Protein AF-A0A4S3ZSF9-F1 (afdb_monomer_lite)

Organism: NCBI:txid2565924

Radius of gyration: 20.5 Å; chains: 1; bounding box: 65×49×49 Å

Foldseek 3Di:
DDDDDDDDDPPDDDDDDDPDDDPVLPDDDDDDDDDPDPVVPPPPDDDPPPPPPVLVVQLVCLVCQQVDDPVVVVVVLVSSVWDWPDDP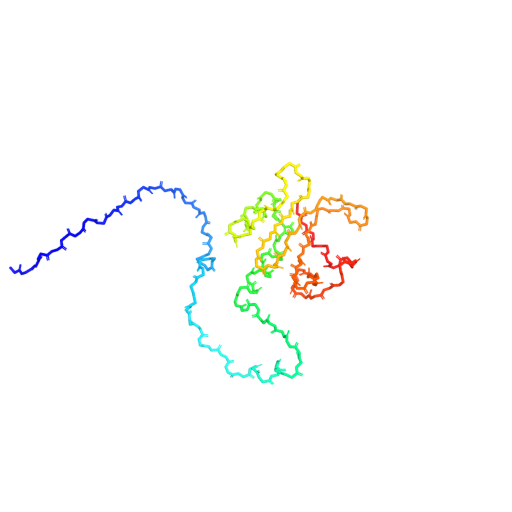PDQKTWTDDPQWIKIWHAQDVVRRATFIWIDHPRFTAASNRDTDDCPDPRRTRGHD

Structure (mmCIF, N/CA/C/O backbone):
data_AF-A0A4S3ZSF9-F1
#
_entry.id   AF-A0A4S3ZSF9-F1
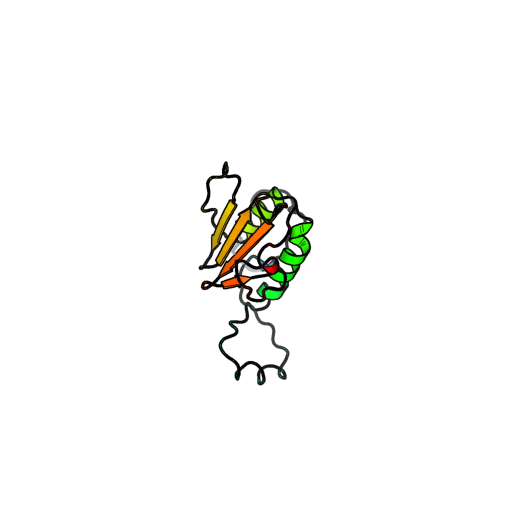#
loop_
_atom_site.group_PDB
_atom_site.id
_atom_site.type_symbol
_atom_site.label_atom_id
_atom_site.label_alt_id
_atom_site.label_comp_id
_atom_site.label_asym_id
_atom_site.label_entity_id
_atom_site.label_seq_id
_atom_site.pdbx_PDB_ins_code
_atom_site.Cartn_x
_atom_site.Cartn_y
_atom_site.Cartn_z
_atom_site.occupancy
_atom_site.B_iso_or_equiv
_atom_site.auth_seq_id
_atom_site.auth_comp_id
_atom_site.auth_asym_id
_atom_site.auth_atom_id
_atom_site.pdbx_PDB_model_num
ATOM 1 N N . MET A 1 1 ? -49.390 36.663 -14.440 1.00 34.75 1 MET A N 1
ATOM 2 C CA . MET A 1 1 ? -49.140 36.039 -13.119 1.00 34.75 1 MET A CA 1
ATOM 3 C C . MET A 1 1 ? -47.626 36.016 -12.887 1.00 34.75 1 MET A C 1
ATOM 5 O O . MET A 1 1 ? -46.898 36.007 -13.867 1.00 34.75 1 MET A O 1
ATOM 9 N N . ARG A 1 2 ? -47.198 36.143 -11.623 1.00 43.03 2 ARG A N 1
ATOM 10 C CA . ARG A 1 2 ? -45.831 36.363 -11.066 1.00 43.03 2 ARG A CA 1
ATOM 11 C C . ARG A 1 2 ? -44.799 35.316 -11.574 1.00 43.03 2 ARG A C 1
ATOM 13 O O . ARG A 1 2 ? -45.239 34.251 -11.976 1.00 43.03 2 ARG A O 1
ATOM 20 N N . ASN A 1 3 ? -43.466 35.471 -11.562 1.00 38.22 3 ASN A N 1
ATOM 21 C CA . ASN A 1 3 ? -42.547 36.257 -10.724 1.00 38.22 3 ASN A CA 1
ATOM 22 C C . ASN A 1 3 ? -41.148 36.381 -11.403 1.00 38.22 3 ASN A C 1
ATOM 24 O O . ASN A 1 3 ? -40.788 35.525 -12.207 1.00 38.22 3 ASN A O 1
ATOM 28 N N . LEU A 1 4 ? -40.362 37.406 -11.046 1.00 50.53 4 LEU A N 1
ATOM 29 C CA . LEU A 1 4 ? -38.982 37.676 -11.494 1.00 50.53 4 LEU A CA 1
ATOM 30 C C . LEU A 1 4 ? -37.952 36.923 -10.623 1.00 50.53 4 LEU A C 1
ATOM 32 O O . LEU A 1 4 ? -38.011 37.057 -9.404 1.00 50.53 4 LEU A O 1
ATOM 36 N N . ASN A 1 5 ? -37.049 36.150 -11.249 1.00 46.22 5 ASN A N 1
ATOM 37 C CA . ASN A 1 5 ? -35.645 35.869 -10.865 1.00 46.22 5 ASN A CA 1
ATOM 38 C C . ASN A 1 5 ? -35.126 34.646 -11.647 1.00 46.22 5 ASN A C 1
ATOM 40 O O . ASN A 1 5 ? -35.198 33.513 -11.177 1.00 46.22 5 ASN A O 1
ATOM 44 N N . GLY A 1 6 ? -34.611 34.874 -12.856 1.00 41.50 6 GLY A N 1
ATOM 45 C CA . GLY A 1 6 ? -33.858 33.871 -13.608 1.00 41.50 6 GLY A CA 1
ATOM 46 C C . GLY A 1 6 ? -32.366 34.118 -13.431 1.00 41.50 6 GLY A C 1
ATOM 47 O O . GLY A 1 6 ? -31.801 34.961 -14.121 1.00 41.50 6 GLY A O 1
ATOM 48 N N . THR A 1 7 ? -31.729 33.415 -12.499 1.00 39.69 7 THR A N 1
ATOM 49 C CA . THR A 1 7 ? -30.266 33.311 -12.460 1.00 39.69 7 THR A CA 1
ATOM 50 C C . THR A 1 7 ? -29.848 32.244 -13.478 1.00 39.69 7 THR A C 1
ATOM 52 O O . THR A 1 7 ? -30.372 31.131 -13.405 1.00 39.69 7 THR A O 1
ATOM 55 N N . PRO A 1 8 ? -28.945 32.530 -14.434 1.00 41.19 8 PRO A N 1
ATOM 56 C CA . PRO A 1 8 ? -28.445 31.511 -15.348 1.00 41.19 8 PRO A CA 1
ATOM 57 C C . PRO A 1 8 ? -27.529 30.543 -14.592 1.00 41.19 8 PRO A C 1
ATOM 59 O O . PRO A 1 8 ? -26.487 30.930 -14.063 1.00 41.19 8 PRO A O 1
ATOM 62 N N . THR A 1 9 ? -27.930 29.275 -14.531 1.00 37.16 9 THR A N 1
ATOM 63 C CA . THR A 1 9 ? -27.078 28.177 -14.074 1.00 37.16 9 THR A CA 1
ATOM 64 C C . THR A 1 9 ? -25.976 27.962 -15.109 1.00 37.16 9 THR A C 1
ATOM 66 O O . THR A 1 9 ? -26.254 27.571 -16.243 1.00 37.16 9 THR A O 1
ATOM 69 N N . ALA A 1 10 ? -24.729 28.231 -14.720 1.00 39.09 10 ALA A N 1
ATOM 70 C CA . ALA A 1 10 ? -23.552 27.818 -15.468 1.00 39.09 10 ALA A CA 1
ATOM 71 C C . ALA A 1 10 ? -23.612 26.296 -15.660 1.00 39.09 10 ALA A C 1
ATOM 73 O O . ALA A 1 10 ? -23.535 25.532 -14.701 1.00 39.09 10 ALA A O 1
ATOM 74 N N . THR A 1 11 ? -23.821 25.865 -16.901 1.00 38.16 11 THR A N 1
ATOM 75 C CA . THR A 1 11 ? -23.590 24.478 -17.298 1.00 38.16 11 THR A CA 1
ATOM 76 C C . THR A 1 11 ? -22.132 24.422 -17.719 1.00 38.16 11 THR A C 1
ATOM 78 O O . THR A 1 11 ? -21.799 24.720 -18.862 1.00 38.16 11 THR A O 1
ATOM 81 N N . GLU A 1 12 ? -21.260 24.169 -16.747 1.00 38.56 12 GLU A N 1
ATOM 82 C CA . GLU A 1 12 ? -19.849 23.905 -17.001 1.00 38.56 12 GLU A CA 1
ATOM 83 C C . GLU A 1 12 ? -19.724 22.564 -17.737 1.00 38.56 12 GLU A C 1
ATOM 85 O O . GLU A 1 12 ? -20.132 21.516 -17.240 1.00 38.56 12 GLU A O 1
ATOM 90 N N . GLU A 1 13 ? -19.241 22.659 -18.976 1.00 31.97 13 GLU A N 1
ATOM 91 C CA . GLU A 1 13 ? -18.100 21.914 -19.513 1.00 31.97 13 GLU A CA 1
ATOM 92 C C . GLU A 1 13 ? -17.972 20.439 -19.092 1.00 31.97 13 GLU A C 1
ATOM 94 O O . GLU A 1 13 ? -17.668 20.082 -17.953 1.00 31.97 13 GLU A O 1
ATOM 99 N N . GLY A 1 14 ? -18.108 19.560 -20.085 1.00 35.44 14 GLY A N 1
ATOM 100 C CA . GLY A 1 14 ? -17.843 18.140 -19.939 1.00 35.44 14 GLY A CA 1
ATOM 101 C C . GLY A 1 14 ? -16.396 17.840 -19.542 1.00 35.44 14 GLY A C 1
ATOM 102 O O . GLY A 1 14 ? -15.450 18.225 -20.222 1.00 35.44 14 GLY A O 1
ATOM 103 N N . VAL A 1 15 ? -16.245 17.012 -18.508 1.00 34.41 15 VAL A N 1
ATOM 104 C CA . VAL A 1 15 ? -15.086 16.134 -18.347 1.00 34.41 15 VAL A CA 1
ATOM 105 C C . VAL A 1 15 ? -15.595 14.711 -18.146 1.00 34.41 15 VAL A C 1
ATOM 107 O O . VAL A 1 15 ? -16.187 14.359 -17.132 1.00 34.41 15 VAL A O 1
ATOM 110 N N . LEU A 1 16 ? -15.397 13.947 -19.216 1.00 29.88 16 LEU A N 1
ATOM 111 C CA . LEU A 1 16 ? -15.274 12.498 -19.353 1.00 29.88 16 LEU A CA 1
ATOM 112 C C . LEU A 1 16 ? -15.543 11.643 -18.101 1.00 29.88 16 LEU A C 1
ATOM 114 O O . LEU A 1 16 ? -14.849 11.705 -17.089 1.00 29.88 16 LEU A O 1
ATOM 118 N N . ALA A 1 17 ? -16.526 10.760 -18.279 1.00 30.38 17 ALA A N 1
ATOM 119 C CA . ALA A 1 17 ? -16.962 9.692 -17.397 1.00 30.38 17 ALA A CA 1
ATOM 120 C C . ALA A 1 17 ? -15.805 8.920 -16.740 1.00 30.38 17 ALA A C 1
ATOM 122 O O . ALA A 1 17 ? -15.173 8.054 -17.346 1.00 30.38 17 ALA A O 1
ATOM 123 N N . PHE A 1 18 ? -15.606 9.169 -15.448 1.00 35.50 18 PHE A N 1
ATOM 124 C CA . PHE A 1 18 ? -15.033 8.176 -14.555 1.00 35.50 18 PHE A CA 1
ATOM 125 C C . PHE A 1 18 ? -16.046 7.036 -14.429 1.00 35.50 18 PHE A C 1
ATOM 127 O O . PHE A 1 18 ? -17.187 7.262 -14.017 1.00 35.50 18 PHE A O 1
ATOM 134 N N . GLY A 1 19 ? -15.641 5.812 -14.780 1.00 32.22 19 GLY A N 1
ATOM 135 C CA . GLY A 1 19 ? -16.362 4.611 -14.363 1.00 32.22 19 GLY A CA 1
ATOM 136 C C . GLY A 1 19 ? -16.614 4.709 -12.860 1.00 32.22 19 GLY A C 1
ATOM 137 O O . GLY A 1 19 ? -15.668 4.897 -12.098 1.00 32.22 19 GLY A O 1
ATOM 138 N N . SER A 1 20 ? -17.893 4.710 -12.482 1.00 46.06 20 SER A N 1
ATOM 139 C CA . SER A 1 20 ? -18.426 5.151 -11.193 1.00 46.06 20 SER A CA 1
ATOM 140 C C . SER A 1 20 ? -17.547 4.789 -9.995 1.00 46.06 20 SER A C 1
ATOM 142 O O . SER A 1 20 ? -17.615 3.682 -9.463 1.00 46.06 20 SER A O 1
ATOM 144 N N . LEU A 1 21 ? -16.760 5.759 -9.530 1.00 41.03 21 LEU A N 1
ATOM 145 C CA . LEU A 1 21 ? -16.179 5.712 -8.196 1.00 41.03 21 LEU A CA 1
ATOM 146 C C . LEU A 1 21 ? -17.266 6.099 -7.180 1.00 41.03 21 LEU A C 1
ATOM 148 O O . LEU A 1 21 ? -18.047 7.018 -7.444 1.00 41.03 21 LEU A O 1
ATOM 152 N N . PRO A 1 22 ? -17.362 5.414 -6.027 1.00 40.44 22 PRO A N 1
ATOM 153 C CA . PRO A 1 22 ? -18.424 5.682 -5.070 1.00 40.44 22 PRO A CA 1
ATOM 154 C C . PRO A 1 22 ? -18.317 7.076 -4.433 1.00 40.44 22 PRO A C 1
ATOM 156 O O . PRO A 1 22 ? -17.250 7.488 -3.980 1.00 40.44 22 PRO A O 1
ATOM 159 N N . LEU A 1 23 ? -19.461 7.754 -4.315 1.00 38.78 23 LEU A N 1
ATOM 160 C CA . LEU A 1 23 ? -19.635 9.121 -3.79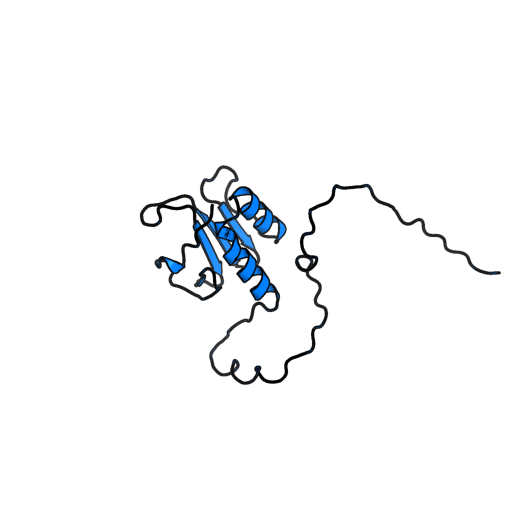8 1.00 38.78 23 LEU A CA 1
ATOM 161 C C . LEU A 1 23 ? -19.049 9.393 -2.390 1.00 38.78 23 LEU A C 1
ATOM 163 O O . LEU A 1 23 ? -18.898 10.546 -2.003 1.00 38.78 23 LEU A O 1
ATOM 167 N N . TRP A 1 24 ? -18.714 8.365 -1.606 1.00 46.69 24 TRP A N 1
ATOM 168 C CA . TRP A 1 24 ? -18.355 8.484 -0.185 1.00 46.69 24 TRP A CA 1
ATOM 169 C C . TRP A 1 24 ? -16.867 8.775 0.096 1.00 46.69 24 TRP A C 1
ATOM 171 O O . TRP A 1 24 ? -16.462 8.831 1.257 1.00 46.69 24 TRP A O 1
ATOM 181 N N . PHE A 1 25 ? -16.059 9.036 -0.938 1.00 42.84 25 PHE A N 1
ATOM 182 C CA . PHE A 1 25 ? -14.756 9.704 -0.774 1.00 42.84 25 PHE A CA 1
ATOM 183 C C . PHE A 1 25 ? -14.890 11.215 -0.530 1.00 42.84 25 PHE A C 1
ATOM 185 O O . PHE A 1 25 ? -13.978 11.833 0.023 1.00 42.84 25 PHE A O 1
ATOM 192 N N . ILE A 1 26 ? -16.031 11.808 -0.893 1.00 45.84 26 ILE A N 1
ATOM 193 C CA . ILE A 1 26 ? -16.347 13.202 -0.594 1.00 45.84 26 ILE A CA 1
ATOM 194 C C . ILE A 1 26 ? -16.949 13.218 0.810 1.00 45.84 26 ILE A C 1
ATOM 196 O O . ILE A 1 26 ? -18.108 12.869 1.016 1.00 45.84 26 ILE A O 1
ATOM 200 N N . GLY A 1 27 ? -16.115 13.539 1.797 1.00 40.50 27 GLY A N 1
ATOM 201 C CA . GLY A 1 27 ? -16.514 13.615 3.196 1.00 40.50 27 GLY A CA 1
ATOM 202 C C . GLY A 1 27 ? -17.739 14.510 3.386 1.00 40.50 27 GLY A C 1
ATOM 203 O O . GLY A 1 27 ? -17.651 15.728 3.273 1.00 40.50 27 GLY A O 1
ATOM 204 N N . GLY A 1 28 ? -18.862 13.882 3.721 1.00 34.88 28 GLY A N 1
ATOM 205 C CA . GLY A 1 28 ? -20.080 14.515 4.199 1.00 34.88 28 GLY A CA 1
ATOM 206 C C . GLY A 1 28 ? -20.652 13.654 5.315 1.00 34.88 28 GLY A C 1
ATOM 207 O O . GLY A 1 28 ? -21.178 12.572 5.073 1.00 34.88 28 GLY A O 1
ATOM 208 N N . ASN A 1 29 ? -20.490 14.112 6.553 1.00 47.41 29 ASN A N 1
ATOM 209 C CA . ASN A 1 29 ? -21.116 13.533 7.733 1.00 47.41 29 ASN A CA 1
ATOM 210 C C . ASN A 1 29 ? -22.645 13.658 7.600 1.00 47.41 29 ASN A C 1
ATOM 212 O O . ASN A 1 29 ? -23.182 14.743 7.805 1.00 47.41 29 ASN A O 1
ATOM 216 N N . ALA A 1 30 ? -23.342 12.580 7.238 1.00 37.34 30 ALA A N 1
ATOM 217 C CA . ALA A 1 30 ? -24.801 12.532 7.257 1.00 37.34 30 ALA A CA 1
ATOM 218 C C . ALA A 1 30 ? -25.283 11.137 7.684 1.00 37.34 30 ALA A C 1
ATOM 220 O O . ALA A 1 30 ? -25.199 10.178 6.927 1.00 37.34 30 ALA A O 1
ATOM 221 N N . GLY A 1 31 ? -25.737 11.078 8.940 1.00 39.69 31 GLY A N 1
ATOM 222 C CA . GLY A 1 31 ? -26.704 10.151 9.534 1.00 39.69 31 GLY A CA 1
ATOM 223 C C . GLY A 1 31 ? -26.804 8.715 9.013 1.00 39.69 31 GLY A C 1
ATOM 224 O O . GLY A 1 31 ? -27.359 8.465 7.950 1.00 39.69 31 GLY A O 1
ATOM 225 N N . ALA A 1 32 ? -26.462 7.758 9.875 1.00 35.84 32 ALA A N 1
ATOM 226 C CA . ALA A 1 32 ? -27.087 6.439 9.849 1.00 35.84 32 ALA A CA 1
ATOM 227 C C . ALA A 1 32 ? -27.320 5.950 11.285 1.00 35.84 32 ALA A C 1
ATOM 229 O O . ALA A 1 32 ? -26.433 5.417 11.949 1.00 35.84 32 ALA A O 1
ATOM 230 N N . THR A 1 33 ? -28.535 6.182 11.770 1.00 42.00 33 THR A N 1
ATOM 231 C CA . THR A 1 33 ? -29.133 5.538 12.936 1.00 42.00 33 THR A CA 1
ATOM 232 C C . THR A 1 33 ? -29.516 4.097 12.586 1.00 42.00 33 THR A C 1
ATOM 234 O O . THR A 1 33 ? -30.492 3.886 11.875 1.00 42.00 33 THR A O 1
ATOM 237 N N . GLN A 1 34 ? -28.769 3.108 13.090 1.00 35.38 34 GLN A N 1
ATOM 238 C CA . GLN A 1 34 ? -29.290 1.828 13.610 1.00 35.38 34 GLN A CA 1
ATOM 239 C C . GLN A 1 34 ? -28.144 0.894 14.015 1.00 35.38 34 GLN A C 1
ATOM 241 O O . GLN A 1 34 ? -27.395 0.431 13.159 1.00 35.38 34 GLN A O 1
ATOM 246 N N . ALA A 1 35 ? -28.040 0.621 15.319 1.00 38.44 35 ALA A N 1
ATOM 247 C CA . ALA A 1 35 ? -27.834 -0.705 15.921 1.00 38.44 35 ALA A CA 1
ATOM 248 C C . ALA A 1 35 ? -27.470 -0.523 17.407 1.00 38.44 35 ALA A C 1
ATOM 250 O O . ALA A 1 35 ? -26.322 -0.670 17.833 1.00 38.44 35 ALA A O 1
ATOM 251 N N . GLU A 1 36 ? -28.476 -0.162 18.200 1.00 45.09 36 GLU A N 1
ATOM 252 C CA . GLU A 1 36 ? -28.447 -0.246 19.658 1.00 45.09 36 GLU A CA 1
ATOM 253 C C . GLU A 1 36 ? -28.427 -1.729 20.059 1.00 45.09 36 GLU A C 1
ATOM 255 O O . GLU A 1 36 ? -29.460 -2.383 20.032 1.00 45.09 36 GLU A O 1
ATOM 260 N N . ALA A 1 37 ? -27.245 -2.280 20.356 1.00 37.25 37 ALA A N 1
ATOM 261 C CA . ALA A 1 37 ? -27.065 -3.514 21.148 1.00 37.25 37 ALA A CA 1
ATOM 262 C C . ALA A 1 37 ? -25.587 -3.905 21.339 1.00 37.25 37 ALA A C 1
ATOM 264 O O . ALA A 1 37 ? -25.275 -4.688 22.232 1.00 37.25 37 ALA A O 1
ATOM 265 N N . SER A 1 38 ? -24.656 -3.383 20.532 1.00 40.66 38 SER A N 1
ATOM 266 C CA . SER A 1 38 ? -23.239 -3.804 20.576 1.00 40.66 38 SER A CA 1
ATOM 267 C C . SER A 1 38 ? -22.286 -2.784 21.207 1.00 40.66 38 SER A C 1
ATOM 269 O O . SER A 1 38 ? -21.100 -3.064 21.369 1.00 40.66 38 SER A O 1
ATOM 271 N N . THR A 1 39 ? -22.784 -1.609 21.594 1.00 39.25 39 THR A N 1
ATOM 272 C CA . THR A 1 39 ? -21.967 -0.498 22.112 1.00 39.25 39 THR A CA 1
ATOM 273 C C . THR A 1 39 ? -21.403 -0.747 23.507 1.00 39.25 39 THR A C 1
ATOM 275 O O . THR A 1 39 ? -20.381 -0.167 23.852 1.00 39.25 39 THR A O 1
ATOM 278 N N . LYS A 1 40 ? -21.993 -1.652 24.296 1.00 32.50 40 LYS A N 1
ATOM 279 C CA . LYS A 1 40 ? -21.594 -1.826 25.700 1.00 32.50 40 LYS A CA 1
ATOM 280 C C . LYS A 1 40 ? -20.403 -2.765 25.932 1.00 32.50 40 LYS A C 1
ATOM 282 O O . LYS A 1 40 ? -19.886 -2.799 27.042 1.00 32.50 40 LYS A O 1
ATOM 287 N N . LEU A 1 41 ? -19.954 -3.517 24.919 1.00 35.31 41 LEU A N 1
ATOM 288 C CA . LEU A 1 41 ? -18.841 -4.469 25.080 1.00 35.31 41 LEU A CA 1
ATOM 289 C C . LEU A 1 41 ? -17.472 -3.882 24.689 1.00 35.31 41 LEU A C 1
ATOM 291 O O . LEU A 1 41 ? -16.448 -4.372 25.149 1.00 35.31 41 LEU A O 1
ATOM 295 N N . LEU A 1 42 ? -17.433 -2.817 23.879 1.00 42.03 42 LEU A N 1
ATOM 296 C CA . LEU A 1 42 ? -16.175 -2.208 23.417 1.00 42.03 42 LEU A CA 1
ATOM 297 C C . LEU A 1 42 ? -15.630 -1.096 24.330 1.00 42.03 42 LEU A C 1
ATOM 299 O O . LEU A 1 42 ? -14.489 -0.680 24.151 1.00 42.03 42 LEU A O 1
ATOM 303 N N . GLU A 1 43 ? -16.395 -0.633 25.321 1.00 40.12 43 GLU A N 1
ATOM 304 C CA . GLU A 1 43 ? -15.954 0.429 26.242 1.00 40.12 43 GLU A CA 1
ATOM 305 C C . GLU A 1 43 ? -14.998 -0.059 27.347 1.00 40.12 43 GLU A C 1
ATOM 307 O O . GLU A 1 43 ? -14.320 0.754 27.969 1.00 40.12 43 GLU A O 1
ATOM 312 N N . GLN A 1 44 ? -14.894 -1.373 27.585 1.00 34.56 44 GLN A N 1
ATOM 313 C CA . GLN A 1 44 ? -14.092 -1.925 28.691 1.00 34.56 44 GLN A CA 1
ATOM 314 C C . GLN A 1 44 ? -12.685 -2.403 28.309 1.00 34.56 44 GLN A C 1
ATOM 316 O O . GLN A 1 44 ? -11.919 -2.799 29.185 1.00 34.56 44 GLN A O 1
ATOM 321 N N . THR A 1 45 ? -12.288 -2.317 27.039 1.00 36.22 45 THR A N 1
ATOM 322 C CA . THR A 1 45 ? -10.931 -2.686 26.610 1.00 36.22 45 THR A CA 1
ATOM 323 C C . THR A 1 45 ? -10.347 -1.610 25.700 1.00 36.22 45 THR A C 1
ATOM 325 O O . THR A 1 45 ? -10.489 -1.678 24.485 1.00 36.22 45 THR A O 1
ATOM 328 N N . GLY A 1 46 ? -9.723 -0.599 26.312 1.00 35.34 46 GLY A N 1
ATOM 329 C CA . GLY A 1 46 ? -8.698 0.279 25.732 1.00 35.34 46 GLY A CA 1
ATOM 330 C C . GLY A 1 46 ? -8.861 0.712 24.269 1.00 35.34 46 GLY A C 1
ATOM 331 O O . GLY A 1 46 ? -8.439 0.008 23.361 1.00 35.34 46 GLY A O 1
ATOM 332 N N . GLN A 1 47 ? -9.363 1.935 24.068 1.00 37.34 47 GLN A N 1
ATOM 333 C CA . GLN A 1 47 ? -9.102 2.793 22.900 1.00 37.34 47 GLN A CA 1
ATOM 334 C C . GLN A 1 47 ? -9.025 2.089 21.530 1.00 37.34 47 GLN A C 1
ATOM 336 O O . GLN A 1 47 ? -8.017 2.168 20.830 1.00 37.34 47 GLN A O 1
ATOM 341 N N . VAL A 1 48 ? -10.120 1.487 21.071 1.00 41.91 48 VAL A N 1
ATOM 342 C CA . VAL A 1 48 ? -10.271 1.219 19.635 1.00 41.91 48 VAL A CA 1
ATOM 343 C C . VAL A 1 48 ? -10.955 2.434 19.020 1.00 41.91 48 VAL A C 1
ATOM 345 O O . VAL A 1 48 ? -12.180 2.517 18.980 1.00 41.91 48 VAL A O 1
ATOM 348 N N . GLN A 1 49 ? -10.163 3.409 18.564 1.00 41.62 49 GLN A N 1
ATOM 349 C CA . GLN A 1 49 ? -10.654 4.466 17.676 1.00 41.62 49 GLN A CA 1
ATOM 350 C C . GLN A 1 49 ? -11.205 3.792 16.411 1.00 41.62 49 GLN A C 1
ATOM 352 O O . GLN A 1 49 ? -10.471 3.409 15.498 1.00 41.62 49 GLN A O 1
ATOM 357 N N . SER A 1 50 ? -12.512 3.543 16.402 1.00 42.44 50 SER A N 1
ATOM 358 C CA . SER A 1 50 ? -13.204 2.923 15.282 1.00 42.44 50 SER A CA 1
ATOM 359 C C . SER A 1 50 ? -13.185 3.891 14.102 1.00 42.44 50 SER A C 1
ATOM 361 O O . SER A 1 50 ? -13.775 4.965 14.164 1.00 42.44 50 SER A O 1
ATOM 363 N N . LEU A 1 51 ? -12.527 3.503 13.008 1.00 46.59 51 LEU A N 1
ATOM 364 C CA . LEU A 1 51 ? -12.439 4.272 11.756 1.00 46.59 51 LEU A CA 1
ATOM 365 C C . LEU A 1 51 ? -13.790 4.376 10.987 1.00 46.59 51 LEU A C 1
ATOM 367 O O . LEU A 1 51 ? -13.796 4.678 9.794 1.00 46.59 51 LEU A O 1
ATOM 371 N N . GLY A 1 52 ? -14.937 4.116 11.634 1.00 52.50 52 GLY A N 1
ATOM 372 C CA . GLY A 1 52 ? -16.287 4.256 11.064 1.00 52.50 52 GLY A CA 1
ATOM 373 C C . GLY A 1 52 ? -16.529 3.447 9.778 1.00 52.50 52 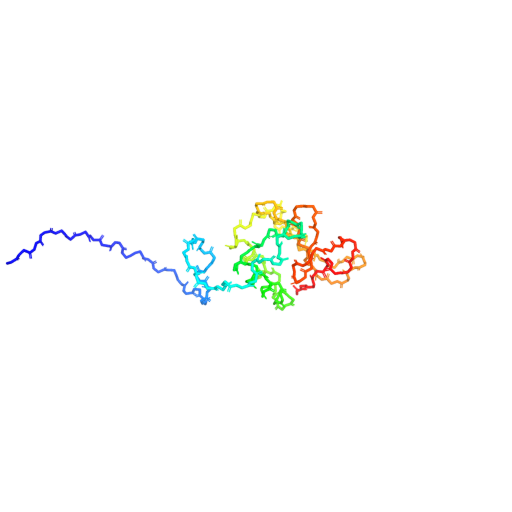GLY A C 1
ATOM 374 O O . GLY A 1 52 ? -15.812 2.491 9.486 1.00 52.50 52 GLY A O 1
ATOM 375 N N . GLY A 1 53 ? -17.524 3.840 8.969 1.00 49.75 53 GLY A N 1
ATOM 376 C CA . GLY A 1 53 ? -17.811 3.224 7.657 1.00 49.75 53 GLY A CA 1
ATOM 377 C C . GLY A 1 53 ? -16.630 3.265 6.670 1.00 49.75 53 GLY A C 1
ATOM 378 O O . GLY A 1 53 ? -16.494 2.379 5.826 1.00 49.75 53 GLY A O 1
ATOM 379 N N . GLY A 1 54 ? -15.705 4.217 6.850 1.00 57.25 54 GLY A N 1
ATOM 380 C CA . GLY A 1 54 ? -14.435 4.276 6.122 1.00 57.25 54 GLY A CA 1
ATOM 381 C C . GLY A 1 54 ? -13.520 3.073 6.386 1.00 57.25 54 GLY A 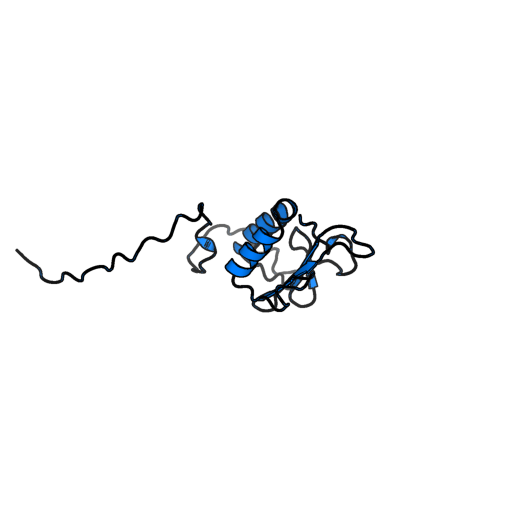C 1
ATOM 382 O O . GLY A 1 54 ? -12.744 2.688 5.515 1.00 57.25 54 GLY A O 1
ATOM 383 N N . ARG A 1 55 ? -13.649 2.402 7.539 1.00 65.44 55 ARG A N 1
ATOM 384 C CA . ARG A 1 55 ? -12.891 1.180 7.855 1.00 65.44 55 ARG A CA 1
ATOM 385 C C . ARG A 1 55 ? -13.249 0.023 6.924 1.00 65.44 55 ARG A C 1
ATOM 387 O O . ARG A 1 55 ? -12.358 -0.691 6.472 1.00 65.44 55 ARG A O 1
ATOM 394 N N . THR A 1 56 ? -14.537 -0.169 6.643 1.00 69.31 56 THR A N 1
ATOM 395 C CA . THR A 1 56 ? -15.031 -1.260 5.784 1.00 69.31 56 THR A CA 1
ATOM 396 C C . THR A 1 56 ? -14.535 -1.092 4.356 1.00 69.31 56 THR A C 1
ATOM 398 O O . THR A 1 56 ? -14.009 -2.024 3.757 1.00 69.31 56 THR A O 1
ATOM 401 N N . ALA A 1 57 ? -14.635 0.128 3.855 1.00 66.56 57 ALA A N 1
ATOM 402 C CA . ALA A 1 57 ? -14.126 0.553 2.569 1.00 66.56 57 ALA A CA 1
ATOM 403 C C . ALA A 1 57 ? -12.620 0.340 2.383 1.00 66.56 57 ALA A C 1
ATOM 405 O O . ALA A 1 57 ? -12.189 -0.294 1.423 1.00 66.56 57 ALA A O 1
ATOM 406 N N . VAL A 1 58 ? -11.815 0.844 3.325 1.00 75.88 58 VAL A N 1
ATOM 407 C CA . VAL A 1 58 ? -10.358 0.667 3.300 1.00 75.88 58 VAL A CA 1
ATOM 408 C C . VAL A 1 58 ? -10.016 -0.816 3.370 1.00 75.88 58 VAL A C 1
ATOM 410 O O . VAL A 1 58 ? -9.147 -1.274 2.639 1.00 75.88 58 VAL A O 1
ATOM 413 N N . LYS A 1 59 ? -10.737 -1.594 4.183 1.00 78.88 59 LYS A N 1
ATOM 414 C CA . LYS A 1 59 ? -10.561 -3.046 4.256 1.00 78.88 59 LYS A CA 1
ATOM 415 C C . LYS A 1 59 ? -10.860 -3.732 2.917 1.00 78.88 59 LYS A C 1
ATOM 417 O O . LYS A 1 59 ? -10.064 -4.559 2.491 1.00 78.88 59 LYS A O 1
ATOM 422 N N . GLN A 1 60 ? -11.952 -3.380 2.238 1.00 81.12 60 GLN A N 1
ATOM 423 C CA . GLN A 1 60 ? -12.277 -3.921 0.911 1.00 81.12 60 GLN A CA 1
ATOM 424 C C . GLN A 1 60 ? -11.221 -3.542 -0.134 1.00 81.12 60 GLN A C 1
ATOM 426 O O . GLN A 1 60 ? -10.777 -4.395 -0.899 1.00 81.12 60 GLN A O 1
ATOM 431 N N . TRP A 1 61 ? -10.771 -2.286 -0.132 1.00 84.62 61 TRP A N 1
ATOM 432 C CA . TRP A 1 61 ? -9.698 -1.830 -1.013 1.00 84.62 61 TRP A CA 1
ATOM 433 C C . TRP A 1 61 ? -8.386 -2.584 -0.754 1.00 84.62 61 TRP A C 1
ATOM 435 O O . TRP A 1 61 ? -7.785 -3.088 -1.698 1.00 84.62 61 TRP A O 1
ATOM 445 N N . LEU A 1 62 ? -7.983 -2.747 0.512 1.00 85.94 62 LEU A N 1
ATOM 446 C CA . LEU A 1 62 ? -6.795 -3.516 0.903 1.00 85.94 62 LEU A CA 1
ATOM 447 C C . LEU A 1 62 ? -6.892 -4.984 0.474 1.00 85.94 62 LEU A C 1
ATOM 449 O O . LEU A 1 62 ? -5.919 -5.540 -0.023 1.00 85.94 62 LEU A O 1
ATOM 453 N N . GLN A 1 63 ? -8.067 -5.601 0.615 1.00 84.50 63 GLN A N 1
ATOM 454 C CA . GLN A 1 63 ? -8.319 -6.971 0.159 1.00 84.50 63 GLN A CA 1
ATOM 455 C C . GLN A 1 63 ? -8.206 -7.120 -1.366 1.00 84.50 63 GLN A C 1
ATOM 457 O O . GLN A 1 63 ? -7.808 -8.179 -1.845 1.00 84.50 63 GLN A O 1
ATOM 462 N N . GLY A 1 64 ? -8.515 -6.064 -2.124 1.00 84.19 64 GLY A N 1
ATOM 463 C CA . GLY A 1 64 ? -8.347 -6.015 -3.577 1.00 84.19 64 GLY A CA 1
ATOM 464 C C . GLY A 1 64 ? -6.971 -5.536 -4.051 1.00 84.19 64 GLY A C 1
ATOM 465 O O . GLY A 1 64 ? -6.659 -5.702 -5.229 1.00 84.19 64 GLY A O 1
ATOM 466 N N . ALA A 1 65 ? -6.137 -4.971 -3.171 1.00 84.06 65 ALA A N 1
ATOM 467 C CA . ALA A 1 65 ? -4.885 -4.309 -3.544 1.00 84.06 65 ALA A CA 1
ATOM 468 C C . ALA A 1 65 ? -3.888 -5.244 -4.250 1.00 84.06 65 ALA A C 1
ATOM 470 O O . ALA A 1 65 ? -3.180 -4.809 -5.154 1.00 84.06 65 ALA A O 1
ATOM 471 N N . GLY A 1 66 ? -3.904 -6.536 -3.906 1.00 86.81 66 GLY A N 1
ATOM 472 C CA . GLY A 1 66 ? -3.116 -7.582 -4.568 1.00 86.81 66 GLY A CA 1
ATOM 473 C C . GLY A 1 66 ? -3.415 -7.771 -6.060 1.00 86.81 66 GLY A C 1
ATOM 474 O O . GLY A 1 66 ? -2.587 -8.310 -6.786 1.00 86.81 66 GLY A O 1
ATOM 475 N N . ASN A 1 67 ? -4.582 -7.321 -6.530 1.00 88.00 67 ASN A N 1
ATOM 476 C CA . ASN A 1 67 ? -5.020 -7.465 -7.921 1.00 88.00 67 ASN A CA 1
ATOM 477 C C . ASN A 1 67 ? -4.863 -6.178 -8.739 1.00 88.00 67 ASN A C 1
ATOM 479 O O . ASN A 1 67 ? -5.075 -6.196 -9.950 1.00 88.00 67 ASN A O 1
ATOM 483 N N . LEU A 1 68 ? -4.538 -5.061 -8.087 1.00 86.19 68 LEU A N 1
ATOM 484 C CA . LEU A 1 68 ? -4.419 -3.760 -8.730 1.00 86.19 68 LEU A CA 1
ATOM 485 C C . LEU A 1 68 ? -2.973 -3.508 -9.129 1.00 86.19 68 LEU A C 1
ATOM 487 O O . LEU A 1 68 ? -2.070 -3.637 -8.309 1.00 86.19 68 LEU A O 1
ATOM 491 N N . GLU A 1 69 ? -2.778 -3.066 -10.368 1.00 90.06 69 GLU A N 1
ATOM 492 C CA . GLU A 1 69 ? -1.488 -2.560 -10.823 1.00 90.06 69 GLU A CA 1
ATOM 493 C C . GLU A 1 69 ? -1.028 -1.399 -9.930 1.00 90.06 69 GLU A C 1
ATOM 495 O O . GLU A 1 69 ? -1.822 -0.540 -9.519 1.00 90.06 69 GLU A O 1
ATOM 500 N N . ARG A 1 70 ? 0.280 -1.322 -9.673 1.00 89.38 70 ARG A N 1
ATOM 501 C CA . ARG A 1 70 ? 0.894 -0.270 -8.849 1.00 89.38 70 ARG A CA 1
ATOM 502 C C . ARG A 1 70 ? 0.438 1.148 -9.215 1.00 89.38 70 ARG A C 1
ATOM 504 O O . ARG A 1 70 ? 0.210 1.964 -8.325 1.00 89.38 70 ARG A O 1
ATOM 511 N N . GLY A 1 71 ? 0.285 1.450 -10.506 1.00 89.81 71 GLY A N 1
ATOM 512 C CA . GLY A 1 71 ? -0.200 2.755 -10.976 1.00 89.81 71 GLY A CA 1
ATOM 513 C C . GLY A 1 71 ? -1.621 3.079 -10.498 1.00 89.81 71 GLY A C 1
ATOM 514 O O . GLY A 1 71 ? -1.880 4.192 -10.046 1.00 89.81 71 GLY A O 1
ATOM 515 N N . THR A 1 72 ? -2.519 2.093 -10.511 1.00 91.00 72 THR A N 1
ATOM 516 C CA . THR A 1 72 ? -3.895 2.231 -10.013 1.00 91.00 72 THR A CA 1
ATOM 517 C C . THR A 1 72 ? -3.928 2.381 -8.494 1.00 91.00 72 THR A C 1
ATOM 519 O O . THR A 1 72 ? -4.691 3.190 -7.972 1.00 91.00 72 THR A O 1
ATOM 522 N N . LEU A 1 73 ? -3.070 1.658 -7.763 1.00 91.38 73 LEU A N 1
ATOM 523 C CA . LEU A 1 73 ? -2.923 1.846 -6.314 1.00 91.38 73 LEU A CA 1
ATOM 524 C C . LEU A 1 73 ? -2.505 3.275 -5.976 1.00 91.38 73 LEU A C 1
ATOM 526 O O . LEU A 1 73 ? -3.115 3.907 -5.119 1.00 91.38 73 LEU A O 1
ATOM 530 N N . ILE A 1 74 ? -1.502 3.792 -6.683 1.00 92.69 74 ILE A N 1
ATOM 531 C CA . ILE A 1 74 ? -1.028 5.169 -6.543 1.00 92.69 74 ILE A CA 1
ATOM 532 C C . ILE A 1 74 ? -2.167 6.168 -6.772 1.00 92.69 74 ILE A C 1
ATOM 534 O O . ILE A 1 74 ? -2.370 7.044 -5.936 1.00 92.69 74 ILE A O 1
ATOM 538 N N . GLN A 1 75 ? -2.916 6.020 -7.868 1.00 91.06 75 GLN A N 1
ATOM 539 C CA . GLN A 1 75 ? -4.038 6.905 -8.190 1.00 91.06 75 GLN A CA 1
ATOM 540 C C . GLN A 1 75 ? -5.103 6.875 -7.091 1.00 91.06 75 GLN A C 1
ATOM 542 O O . GLN A 1 75 ? -5.499 7.927 -6.607 1.00 91.06 75 GLN A O 1
ATOM 547 N N . ASN A 1 76 ? -5.499 5.686 -6.627 1.00 89.44 76 ASN A N 1
ATOM 548 C CA . ASN A 1 76 ? -6.469 5.536 -5.540 1.00 89.44 76 ASN A CA 1
ATOM 549 C C . ASN A 1 76 ? -6.003 6.223 -4.243 1.00 89.44 76 ASN A C 1
ATOM 551 O O . ASN A 1 76 ? -6.797 6.882 -3.573 1.00 89.44 76 ASN A O 1
ATOM 555 N N . ILE A 1 77 ? -4.718 6.090 -3.895 1.00 89.75 77 ILE A N 1
ATOM 556 C CA . ILE A 1 77 ? -4.122 6.711 -2.703 1.00 89.75 77 ILE A CA 1
ATOM 557 C C . ILE A 1 77 ? -4.114 8.242 -2.832 1.00 89.75 77 ILE A C 1
ATOM 559 O O . ILE A 1 77 ? -4.534 8.944 -1.909 1.00 89.75 77 ILE A O 1
ATOM 563 N N . GLU A 1 78 ? -3.677 8.767 -3.978 1.00 89.75 78 GLU A N 1
ATOM 564 C CA . GLU A 1 78 ? -3.638 10.209 -4.253 1.00 89.75 78 GLU A CA 1
ATOM 565 C C . GLU A 1 78 ? -5.062 10.806 -4.290 1.00 89.75 78 GLU A C 1
ATOM 567 O O . GLU A 1 78 ? -5.313 11.831 -3.655 1.00 89.75 78 GLU A O 1
ATOM 572 N N . SER A 1 79 ? -6.029 10.125 -4.917 1.00 87.12 79 SER A N 1
ATOM 573 C CA . SER A 1 79 ? -7.452 10.509 -4.918 1.00 87.12 79 SER A CA 1
ATOM 574 C C . SER A 1 79 ? -8.090 10.470 -3.527 1.00 87.12 79 SER A C 1
ATOM 576 O O . SER A 1 79 ? -8.987 11.259 -3.242 1.00 87.12 79 SER A O 1
ATOM 578 N N . ALA A 1 80 ? -7.601 9.614 -2.625 1.00 82.81 80 ALA A N 1
ATOM 579 C CA . ALA A 1 80 ? -7.998 9.608 -1.218 1.00 82.81 80 ALA A CA 1
ATOM 580 C C . ALA A 1 80 ? -7.361 10.754 -0.401 1.00 82.81 80 ALA A C 1
ATOM 582 O O . ALA A 1 80 ? -7.498 10.789 0.827 1.00 82.81 80 ALA A O 1
ATOM 583 N N . GLY A 1 81 ? -6.662 11.689 -1.051 1.00 86.38 81 GLY A N 1
ATOM 584 C CA . GLY A 1 81 ? -6.084 12.882 -0.438 1.00 86.38 81 GLY A CA 1
ATOM 585 C C . GLY A 1 81 ? -4.753 12.639 0.268 1.00 86.38 81 GLY A C 1
ATOM 586 O O . GLY A 1 81 ? -4.336 13.475 1.072 1.00 86.38 81 GLY A O 1
ATOM 587 N N . PHE A 1 82 ? -4.092 11.504 0.025 1.00 90.88 82 PHE A N 1
ATOM 588 C CA . PHE A 1 82 ? -2.737 11.307 0.523 1.00 90.88 82 PHE A CA 1
ATOM 589 C C . PHE A 1 82 ? -1.735 12.077 -0.324 1.00 90.88 82 PHE A C 1
ATOM 591 O O . PHE A 1 82 ? -1.723 11.996 -1.553 1.00 90.88 82 PHE A O 1
ATOM 598 N N . LYS A 1 83 ? -0.831 12.783 0.351 1.00 94.56 83 LYS A N 1
ATOM 599 C CA . LYS A 1 83 ? 0.267 13.477 -0.307 1.00 94.56 83 LYS A CA 1
ATOM 600 C C . LYS A 1 83 ? 1.422 12.512 -0.509 1.00 94.56 83 LYS A C 1
ATOM 602 O O . LYS A 1 83 ? 1.872 11.866 0.434 1.00 94.56 83 LYS A O 1
ATOM 607 N N . ARG A 1 84 ? 1.946 12.453 -1.730 1.00 96.19 84 ARG A N 1
ATOM 608 C CA . ARG A 1 84 ? 3.198 11.752 -2.005 1.00 96.19 84 ARG A CA 1
ATOM 609 C C . ARG A 1 84 ? 4.373 12.496 -1.364 1.00 96.19 84 ARG A C 1
ATOM 611 O O . ARG A 1 84 ? 4.582 13.678 -1.629 1.00 96.19 84 ARG A O 1
ATOM 618 N N . MET A 1 85 ? 5.151 11.774 -0.567 1.00 96.00 85 MET A N 1
ATOM 619 C CA . MET A 1 85 ? 6.336 12.268 0.138 1.00 96.00 85 MET A CA 1
ATOM 620 C C . MET A 1 85 ? 7.643 11.843 -0.539 1.00 96.00 85 MET A C 1
ATOM 622 O O . MET A 1 85 ? 8.670 12.486 -0.345 1.00 96.00 85 MET A O 1
ATOM 626 N N . SER A 1 86 ? 7.624 10.777 -1.347 1.00 94.44 86 SER A N 1
ATOM 627 C CA . SER A 1 86 ? 8.795 10.340 -2.114 1.00 94.44 86 SER A CA 1
ATOM 628 C C . SER A 1 86 ? 8.821 10.911 -3.543 1.00 94.44 86 SER A C 1
ATOM 630 O O . SER A 1 86 ? 7.772 11.231 -4.109 1.00 94.44 86 SER A O 1
ATOM 632 N N . PRO A 1 87 ? 10.001 11.012 -4.183 1.00 94.25 87 PRO A N 1
ATOM 633 C CA . PRO A 1 87 ? 10.094 11.358 -5.600 1.00 94.25 87 PRO A CA 1
ATOM 634 C C . PRO A 1 87 ? 9.318 10.369 -6.480 1.00 94.25 87 PRO A C 1
ATOM 636 O O . PRO A 1 87 ? 9.306 9.169 -6.208 1.00 94.25 87 PRO A O 1
ATOM 639 N N . LYS A 1 88 ? 8.722 10.842 -7.583 1.00 89.56 88 LYS A N 1
ATOM 640 C CA . LYS A 1 88 ? 8.010 9.968 -8.541 1.00 89.56 88 LYS A CA 1
ATOM 641 C C . LYS A 1 88 ? 8.918 8.917 -9.193 1.00 89.56 88 LYS A C 1
ATOM 643 O O . LYS A 1 88 ? 8.432 7.876 -9.610 1.00 89.56 88 LYS A O 1
ATOM 648 N N . THR A 1 89 ? 10.219 9.190 -9.263 1.00 89.50 89 THR A N 1
ATOM 649 C CA . THR A 1 89 ? 11.249 8.285 -9.792 1.00 89.50 89 THR A CA 1
ATOM 650 C C . THR A 1 89 ? 11.704 7.228 -8.786 1.00 89.50 89 THR A C 1
ATOM 652 O O . THR A 1 89 ? 12.447 6.321 -9.152 1.00 89.50 89 THR A O 1
ATOM 655 N N . SER A 1 90 ? 11.296 7.335 -7.518 1.00 91.00 90 SER A N 1
ATOM 656 C CA . SER A 1 90 ? 11.709 6.399 -6.479 1.00 91.00 90 SER A CA 1
ATOM 657 C C . SER A 1 90 ? 11.038 5.036 -6.681 1.00 91.00 90 SER A C 1
ATOM 659 O O . SER A 1 90 ? 9.815 4.980 -6.857 1.00 91.00 90 SER A O 1
ATOM 661 N N . PRO A 1 91 ? 11.785 3.922 -6.565 1.00 89.88 91 PRO A N 1
ATOM 662 C CA . PRO A 1 91 ? 11.188 2.590 -6.581 1.00 89.88 91 PRO A CA 1
ATOM 663 C C . PRO A 1 91 ? 10.248 2.385 -5.382 1.00 89.88 91 PRO A C 1
ATOM 665 O O . PRO A 1 91 ? 9.274 1.643 -5.485 1.00 89.88 91 PRO A O 1
ATOM 668 N N . VAL A 1 92 ? 10.472 3.110 -4.279 1.00 94.62 92 VAL A N 1
ATOM 669 C CA . VAL A 1 92 ? 9.592 3.162 -3.105 1.00 94.62 92 VAL A CA 1
ATOM 670 C C . VAL A 1 92 ? 8.674 4.383 -3.185 1.00 94.62 92 VAL A C 1
ATOM 672 O O . VAL A 1 92 ? 9.137 5.527 -3.265 1.00 94.62 92 VAL A O 1
ATOM 675 N N . SER A 1 93 ? 7.362 4.163 -3.120 1.00 96.50 93 SER A N 1
ATOM 676 C CA . SER A 1 93 ? 6.375 5.246 -3.040 1.00 96.50 93 SER A CA 1
ATOM 677 C C . SER A 1 93 ? 5.923 5.436 -1.599 1.00 96.50 93 SER A C 1
ATOM 679 O O . SER A 1 93 ? 5.435 4.485 -1.005 1.00 96.50 93 SER A O 1
ATOM 681 N N . VAL A 1 94 ? 6.079 6.636 -1.041 1.00 96.94 94 VAL A N 1
ATOM 682 C CA . VAL A 1 94 ? 5.627 6.972 0.320 1.00 96.94 94 VAL A CA 1
ATOM 683 C C . VAL A 1 94 ? 4.540 8.031 0.236 1.00 96.94 94 VAL A C 1
ATOM 685 O O . VAL A 1 94 ? 4.713 9.031 -0.461 1.00 96.94 94 VAL A O 1
ATOM 688 N N . PHE A 1 95 ? 3.453 7.820 0.966 1.00 95.94 95 PHE A N 1
ATOM 689 C CA . PHE A 1 95 ? 2.278 8.677 0.996 1.00 95.94 95 PHE A CA 1
ATOM 690 C C . PHE A 1 95 ? 1.839 8.943 2.428 1.00 95.94 95 PHE A C 1
ATOM 692 O O . PHE A 1 95 ? 1.838 8.016 3.234 1.00 95.94 95 PHE A O 1
ATOM 699 N N . GLU A 1 96 ? 1.419 10.170 2.734 1.00 92.12 96 GLU A N 1
ATOM 700 C CA . GLU A 1 96 ? 0.967 10.549 4.076 1.00 92.12 96 GLU A CA 1
ATOM 701 C C . GLU A 1 96 ? -0.329 11.367 4.061 1.00 92.12 96 GLU A C 1
ATOM 703 O O . GLU A 1 96 ? -0.548 12.216 3.191 1.00 92.12 96 GLU A O 1
ATOM 708 N N . ARG A 1 97 ? -1.188 11.112 5.054 1.00 87.56 97 ARG A N 1
ATOM 709 C CA . ARG A 1 97 ? -2.404 11.882 5.345 1.00 87.56 97 ARG A CA 1
ATOM 710 C C . ARG A 1 97 ? -2.767 11.744 6.819 1.00 87.56 97 ARG A C 1
ATOM 712 O O . ARG A 1 97 ? -3.005 10.639 7.288 1.00 87.56 97 ARG A O 1
ATOM 719 N N . GLY A 1 98 ? -2.847 12.855 7.553 1.00 83.62 98 GLY A N 1
ATOM 720 C CA . GLY A 1 98 ? -3.362 12.858 8.932 1.00 83.62 98 GLY A CA 1
ATOM 721 C C . GLY A 1 98 ? -2.650 11.884 9.887 1.00 83.62 98 GLY A C 1
ATOM 722 O O . GLY A 1 98 ? -3.305 11.262 10.716 1.00 83.62 98 GLY A O 1
ATOM 723 N N . GLY A 1 99 ? -1.332 11.703 9.734 1.00 83.31 99 GLY A N 1
ATOM 724 C CA . GLY A 1 99 ? -0.532 10.760 10.531 1.00 83.31 99 GLY A CA 1
ATOM 725 C C . GLY A 1 99 ? -0.595 9.297 10.074 1.00 83.31 99 GLY A C 1
ATOM 726 O O . GLY A 1 99 ? 0.085 8.454 10.654 1.00 83.31 99 GLY A O 1
ATOM 727 N N . MET A 1 100 ? -1.386 8.982 9.043 1.00 86.88 100 MET A N 1
ATOM 728 C CA . MET A 1 100 ? -1.377 7.687 8.364 1.00 86.88 100 MET A CA 1
ATOM 729 C C . MET A 1 100 ? -0.365 7.723 7.227 1.00 86.88 100 MET A C 1
ATOM 731 O O . MET A 1 100 ? -0.361 8.662 6.426 1.00 86.88 100 MET A O 1
ATOM 735 N N . ARG A 1 101 ? 0.462 6.686 7.142 1.00 92.88 101 ARG A N 1
ATOM 736 C CA . ARG A 1 101 ? 1.481 6.522 6.113 1.00 92.88 101 ARG A CA 1
ATOM 737 C C . ARG A 1 101 ? 1.248 5.228 5.348 1.00 92.88 101 ARG A C 1
ATOM 739 O O . ARG A 1 101 ? 1.093 4.162 5.937 1.00 92.88 101 ARG A O 1
ATOM 746 N N . ILE A 1 102 ? 1.222 5.333 4.024 1.00 94.44 102 ILE A N 1
ATOM 747 C CA . ILE A 1 102 ? 1.169 4.194 3.107 1.00 94.44 102 ILE A CA 1
ATOM 748 C C . ILE A 1 102 ? 2.481 4.170 2.341 1.00 94.44 102 ILE A C 1
ATOM 750 O O . ILE A 1 102 ? 2.897 5.179 1.766 1.00 94.44 102 ILE A O 1
ATOM 754 N N . ARG A 1 103 ? 3.138 3.017 2.317 1.00 95.88 103 ARG A N 1
ATOM 755 C CA . ARG A 1 103 ? 4.389 2.826 1.590 1.00 95.88 103 ARG A CA 1
ATOM 756 C C . ARG A 1 103 ? 4.244 1.648 0.641 1.00 95.88 103 ARG A C 1
ATOM 758 O O . ARG A 1 103 ? 3.745 0.609 1.042 1.00 95.88 103 ARG A O 1
ATOM 765 N N . LEU A 1 104 ? 4.642 1.830 -0.614 1.00 96.00 104 LEU A N 1
ATOM 766 C CA . LEU A 1 104 ? 4.659 0.790 -1.639 1.00 96.00 104 LEU A CA 1
ATOM 767 C C . LEU A 1 104 ? 6.110 0.487 -1.985 1.00 96.00 104 LEU A C 1
ATOM 769 O O . LEU A 1 104 ? 6.796 1.334 -2.567 1.00 96.00 104 LEU A O 1
ATOM 773 N N . ASP A 1 105 ? 6.553 -0.721 -1.697 1.00 94.81 105 ASP A N 1
ATOM 774 C CA . ASP A 1 105 ? 7.925 -1.169 -1.881 1.00 94.81 105 ASP A CA 1
ATOM 775 C C . ASP A 1 105 ? 8.041 -2.162 -3.044 1.00 94.81 105 ASP A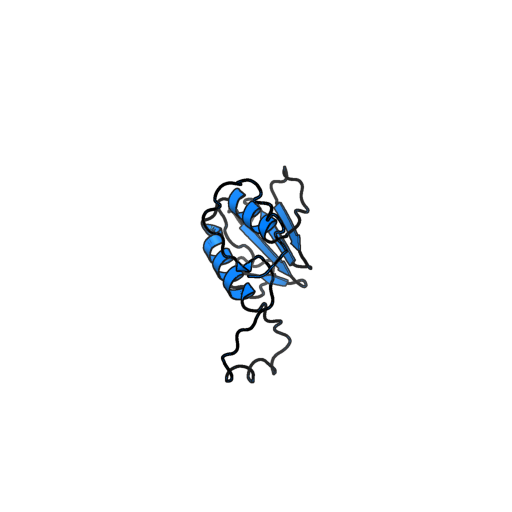 C 1
ATOM 777 O O . ASP A 1 105 ? 7.097 -2.915 -3.312 1.00 94.81 105 ASP A O 1
ATOM 781 N N . PRO A 1 106 ? 9.185 -2.165 -3.749 1.00 94.19 106 PRO A N 1
ATOM 782 C CA . PRO A 1 106 ? 9.546 -3.248 -4.656 1.00 94.19 106 PRO A CA 1
ATOM 783 C C . PRO A 1 106 ? 9.913 -4.522 -3.862 1.00 94.19 106 PRO A C 1
ATOM 785 O O . PRO A 1 106 ? 10.000 -4.481 -2.629 1.00 94.19 106 PRO A O 1
ATOM 788 N N . PRO A 1 107 ? 10.188 -5.654 -4.539 1.00 94.62 107 PRO A N 1
ATOM 789 C CA . PRO A 1 107 ? 10.767 -6.825 -3.894 1.00 94.62 107 PRO A CA 1
ATOM 790 C C . PRO A 1 107 ? 12.072 -6.477 -3.163 1.00 94.62 107 PRO A C 1
ATOM 792 O O . PRO A 1 107 ? 12.916 -5.751 -3.691 1.00 94.62 107 PRO A O 1
ATOM 795 N N . GLN A 1 108 ? 12.251 -7.021 -1.960 1.00 90.75 108 GLN A N 1
ATOM 796 C CA . GLN A 1 108 ? 13.440 -6.824 -1.126 1.00 90.75 108 GLN A CA 1
ATOM 797 C C . GLN A 1 108 ? 13.870 -8.127 -0.438 1.00 90.75 108 GLN A C 1
ATOM 799 O O . GLN A 1 108 ? 13.151 -9.129 -0.450 1.00 90.75 108 GLN A O 1
ATOM 804 N N . SER A 1 109 ? 15.048 -8.119 0.192 1.00 86.94 109 SER A N 1
ATOM 805 C CA . SER A 1 109 ? 15.526 -9.266 0.974 1.00 86.94 109 SER A CA 1
ATOM 806 C C . SER A 1 109 ? 14.530 -9.610 2.090 1.00 86.94 109 SER A C 1
ATOM 808 O O . SER A 1 109 ? 14.152 -8.744 2.875 1.00 86.94 109 SER A O 1
ATOM 810 N N . GLY A 1 110 ? 14.065 -10.862 2.129 1.00 86.12 110 GLY A N 1
ATOM 811 C CA . GLY A 1 110 ? 13.027 -11.327 3.060 1.00 86.12 110 GLY A CA 1
ATOM 812 C C . GLY A 1 110 ? 11.579 -11.029 2.637 1.00 86.12 110 GLY A C 1
ATOM 813 O O . GLY A 1 110 ? 10.649 -11.514 3.278 1.00 86.12 110 GLY A O 1
ATOM 814 N N . THR A 1 111 ? 11.352 -10.291 1.546 1.00 90.12 111 THR A N 1
ATOM 815 C CA . THR A 1 111 ? 10.017 -10.059 0.964 1.00 90.12 111 THR A CA 1
ATOM 816 C C . THR A 1 111 ? 10.135 -9.986 -0.564 1.00 90.12 111 THR A C 1
ATOM 818 O O . THR A 1 111 ? 10.200 -8.892 -1.129 1.00 90.12 111 THR A O 1
ATOM 821 N N . PRO A 1 112 ? 10.209 -11.139 -1.259 1.00 92.69 112 PRO A N 1
ATOM 822 C CA . PRO A 1 112 ? 10.549 -11.221 -2.684 1.00 92.69 112 PRO A CA 1
ATOM 823 C C . PRO A 1 112 ? 9.361 -10.886 -3.608 1.00 92.69 112 PRO A C 1
ATOM 825 O O . PRO A 1 112 ? 9.203 -11.478 -4.671 1.00 92.69 112 PRO A O 1
ATOM 828 N N . PHE A 1 113 ? 8.504 -9.953 -3.199 1.00 92.62 113 PHE A N 1
ATOM 829 C CA . PHE A 1 113 ? 7.333 -9.501 -3.943 1.00 92.62 113 PHE A CA 1
ATOM 830 C C . PHE A 1 113 ? 7.072 -8.012 -3.678 1.00 92.62 113 PHE A C 1
ATOM 832 O O . PHE A 1 113 ? 7.478 -7.474 -2.640 1.00 92.62 113 PHE A O 1
ATOM 839 N N . ASN A 1 114 ? 6.401 -7.340 -4.620 1.00 94.12 114 ASN A N 1
ATOM 840 C CA . ASN A 1 114 ? 5.913 -5.979 -4.406 1.00 94.12 114 ASN A CA 1
ATOM 841 C C . ASN A 1 114 ? 4.958 -5.988 -3.215 1.00 94.12 114 ASN A C 1
ATOM 843 O O . ASN A 1 114 ? 4.051 -6.819 -3.147 1.00 94.12 114 ASN A O 1
ATOM 847 N N . HIS A 1 115 ? 5.132 -5.064 -2.282 1.00 94.69 115 HIS A N 1
ATOM 848 C CA . HIS A 1 115 ? 4.308 -5.051 -1.081 1.00 94.69 115 HIS A CA 1
ATOM 849 C C . HIS A 1 115 ? 3.996 -3.637 -0.610 1.00 94.69 115 HIS A C 1
ATOM 851 O O . HIS A 1 115 ? 4.653 -2.662 -0.974 1.00 94.69 115 HIS A O 1
ATOM 857 N N . MET A 1 116 ? 2.952 -3.538 0.197 1.00 95.25 116 MET A N 1
ATOM 858 C CA . MET A 1 116 ? 2.484 -2.324 0.831 1.00 95.25 116 MET A CA 1
ATOM 859 C C . MET A 1 116 ? 2.652 -2.437 2.344 1.00 95.25 116 MET A C 1
ATOM 861 O O . MET A 1 116 ? 2.320 -3.463 2.935 1.00 95.25 116 MET A O 1
ATOM 865 N N . HIS A 1 117 ? 3.105 -1.349 2.960 1.00 94.88 117 HIS A N 1
ATOM 866 C CA . HIS A 1 117 ? 3.023 -1.119 4.398 1.00 94.88 117 HIS A CA 1
ATOM 867 C C . HIS A 1 117 ? 1.969 -0.060 4.686 1.00 94.88 117 HIS A C 1
ATOM 869 O O . HIS A 1 117 ? 1.892 0.960 3.992 1.00 94.88 117 HIS A O 1
ATOM 875 N N . LEU A 1 118 ? 1.196 -0.292 5.742 1.00 92.31 118 LEU A N 1
ATOM 876 C CA . LEU A 1 118 ? 0.269 0.675 6.304 1.00 92.31 118 LEU A CA 1
ATOM 877 C C . LEU A 1 118 ? 0.669 0.978 7.749 1.00 92.31 118 LEU A C 1
ATOM 879 O O . LEU A 1 118 ? 0.699 0.075 8.583 1.00 92.31 118 LEU A O 1
ATOM 883 N N . GLU A 1 119 ? 0.947 2.246 8.039 1.00 89.94 119 GLU A N 1
ATOM 884 C CA . GLU A 1 119 ? 1.411 2.721 9.341 1.00 89.94 119 GLU A CA 1
ATOM 885 C C . GLU A 1 119 ? 0.484 3.824 9.873 1.00 89.94 119 GLU A C 1
ATOM 887 O O . GLU A 1 119 ? 0.086 4.729 9.138 1.00 89.94 119 GLU A O 1
ATOM 892 N N . TYR A 1 120 ? 0.138 3.765 11.159 1.00 85.75 120 TYR A N 1
ATOM 893 C CA . TYR A 1 120 ? -0.617 4.816 11.849 1.00 85.75 120 TYR A CA 1
ATOM 894 C C . TYR A 1 120 ? -0.342 4.772 13.355 1.00 85.75 120 TYR A C 1
ATOM 896 O O . TYR A 1 120 ? -0.312 3.698 13.955 1.00 85.75 120 TYR A O 1
ATOM 904 N N . GLY A 1 121 ? -0.118 5.935 13.976 1.00 80.19 121 GLY A N 1
ATOM 905 C CA . GLY A 1 121 ? 0.085 6.034 15.428 1.00 80.19 121 GLY A CA 1
ATOM 906 C C . GLY A 1 121 ? 1.234 5.166 15.966 1.00 80.19 121 GLY A C 1
ATOM 907 O O . GLY A 1 121 ? 1.131 4.639 17.068 1.00 80.19 121 GLY A O 1
ATOM 908 N N . GLY A 1 122 ? 2.289 4.953 15.170 1.00 81.69 122 GLY A N 1
ATOM 909 C CA . GLY A 1 122 ? 3.432 4.101 15.528 1.00 81.69 122 GLY A CA 1
ATOM 910 C C . GLY A 1 122 ? 3.212 2.592 15.354 1.00 81.69 122 GLY A C 1
ATOM 911 O O . GLY A 1 122 ? 4.118 1.817 15.648 1.00 81.69 122 GLY A O 1
ATOM 912 N N . ASN A 1 123 ? 2.047 2.166 14.859 1.00 87.00 123 ASN A N 1
ATOM 913 C CA . ASN A 1 123 ? 1.730 0.763 14.590 1.00 87.00 123 ASN A CA 1
ATOM 914 C C . ASN A 1 123 ? 1.743 0.467 13.090 1.00 87.00 123 ASN A C 1
ATOM 916 O O . ASN A 1 123 ? 1.386 1.327 12.284 1.00 87.00 123 ASN A O 1
ATOM 920 N N . SER A 1 124 ? 2.079 -0.773 12.732 1.00 89.56 124 SER A N 1
ATOM 921 C CA . SER A 1 124 ? 1.866 -1.317 11.387 1.00 89.56 124 SER A CA 1
ATOM 922 C C . SER A 1 124 ? 0.576 -2.125 11.344 1.00 89.56 124 SER A C 1
ATOM 924 O O . SER A 1 124 ? 0.178 -2.710 12.350 1.00 89.56 124 SER A O 1
ATOM 926 N N . TYR A 1 125 ? -0.070 -2.186 10.184 1.00 88.81 125 TYR A N 1
ATOM 927 C CA . TYR A 1 125 ? -1.357 -2.855 10.016 1.00 88.81 125 TYR A CA 1
ATOM 928 C C . TYR A 1 125 ? -1.308 -3.878 8.887 1.00 88.81 125 TYR A C 1
ATOM 930 O O . TYR A 1 125 ? -0.694 -3.646 7.849 1.00 88.81 125 TYR A O 1
ATOM 938 N N . ASN A 1 126 ? -1.993 -5.002 9.085 1.00 89.12 126 ASN A N 1
ATOM 939 C CA . ASN A 1 126 ? -2.188 -5.999 8.036 1.00 89.12 126 ASN A CA 1
ATOM 940 C C . ASN A 1 126 ? -3.401 -5.669 7.143 1.00 89.12 126 ASN A C 1
ATOM 942 O O . ASN A 1 126 ? -4.136 -4.707 7.376 1.00 89.12 126 ASN A O 1
ATOM 946 N N . ILE A 1 127 ? -3.667 -6.533 6.159 1.00 87.00 127 ILE A N 1
ATOM 947 C CA . ILE A 1 127 ? -4.783 -6.415 5.201 1.00 87.00 127 ILE A CA 1
ATOM 948 C C . ILE A 1 127 ? -6.179 -6.329 5.853 1.00 87.00 127 ILE A C 1
ATOM 950 O O . ILE A 1 127 ? -7.133 -5.856 5.239 1.00 87.00 127 ILE A O 1
ATOM 954 N N . PHE A 1 128 ? -6.318 -6.763 7.109 1.00 86.06 128 PHE A N 1
ATOM 955 C CA . PHE A 1 128 ? -7.567 -6.712 7.871 1.00 86.06 128 PHE A CA 1
ATOM 956 C C . PHE A 1 128 ? -7.661 -5.499 8.809 1.00 86.06 128 PHE A C 1
ATOM 958 O O . PHE A 1 128 ? -8.633 -5.400 9.562 1.00 86.06 128 PHE A O 1
ATOM 965 N N . LEU A 1 129 ? -6.690 -4.578 8.753 1.00 85.38 129 LEU A N 1
ATOM 966 C CA . LEU A 1 129 ? -6.551 -3.426 9.651 1.00 85.38 129 LEU A CA 1
ATOM 967 C C . LEU A 1 129 ? -6.366 -3.823 11.123 1.00 85.38 129 LEU A C 1
ATOM 969 O O . LEU A 1 129 ? -6.804 -3.102 12.028 1.00 85.38 129 LEU A O 1
ATOM 973 N N . ASN A 1 130 ? -5.721 -4.964 11.365 1.00 87.12 130 ASN A N 1
ATOM 974 C CA . ASN A 1 130 ? -5.276 -5.353 12.699 1.00 87.12 130 ASN A CA 1
ATOM 975 C C . ASN A 1 130 ? -3.832 -4.880 12.898 1.00 87.12 130 ASN A C 1
ATOM 977 O O . ASN A 1 130 ? -3.027 -5.051 11.973 1.00 87.12 130 ASN A O 1
ATOM 981 N N . PRO A 1 131 ? -3.494 -4.305 14.066 1.00 87.12 131 PRO A N 1
ATOM 982 C CA . PRO A 1 131 ? -2.123 -3.937 14.369 1.00 87.12 131 PRO A CA 1
ATOM 983 C C . PRO A 1 131 ? -1.246 -5.193 14.401 1.00 87.12 131 PRO A C 1
ATOM 985 O O . PRO A 1 131 ? -1.630 -6.230 14.943 1.00 87.12 131 PRO A O 1
ATOM 988 N N . VAL A 1 132 ? -0.071 -5.099 13.796 1.00 88.88 132 VAL A N 1
ATOM 989 C CA . VAL A 1 132 ? 0.918 -6.170 13.695 1.00 88.88 132 VAL A CA 1
ATOM 990 C C . VAL A 1 132 ? 2.312 -5.602 13.917 1.00 88.88 132 VAL A C 1
ATOM 992 O O . VAL A 1 132 ? 2.562 -4.409 13.754 1.00 88.88 132 VAL A O 1
ATOM 995 N N . ASN A 1 133 ? 3.253 -6.471 14.275 1.00 88.81 133 ASN A N 1
ATOM 996 C CA . ASN A 1 133 ? 4.655 -6.082 14.344 1.00 88.81 133 ASN A CA 1
ATOM 997 C C . ASN A 1 133 ? 5.174 -5.775 12.928 1.00 88.81 133 ASN A C 1
ATOM 999 O O . ASN A 1 133 ? 5.041 -6.619 12.042 1.00 88.81 133 ASN A O 1
ATOM 1003 N N . TYR A 1 134 ? 5.812 -4.619 12.732 1.00 85.81 134 TYR A N 1
ATOM 1004 C CA . TYR A 1 134 ? 6.429 -4.210 11.460 1.00 85.81 134 TYR A CA 1
ATOM 1005 C C . TYR A 1 134 ? 7.360 -5.279 10.858 1.00 85.81 134 TYR A C 1
ATOM 1007 O O . TYR A 1 134 ? 7.395 -5.481 9.650 1.00 85.81 134 TYR A O 1
ATOM 1015 N N . LYS A 1 135 ? 8.097 -6.013 11.702 1.00 87.50 135 LYS A N 1
ATOM 1016 C CA . LYS A 1 135 ? 9.031 -7.064 11.264 1.00 87.50 135 LYS A CA 1
ATOM 1017 C C . LYS A 1 135 ? 8.335 -8.367 10.855 1.00 87.50 135 LYS A C 1
ATOM 1019 O O . LYS A 1 135 ? 8.997 -9.279 10.370 1.00 87.50 135 LYS A O 1
ATOM 1024 N N . SER A 1 136 ? 7.031 -8.495 11.097 1.00 88.44 136 SER A N 1
ATOM 1025 C CA . SER A 1 136 ? 6.280 -9.702 10.750 1.00 88.44 136 SER A CA 1
ATOM 1026 C C . SER A 1 136 ? 5.919 -9.729 9.266 1.00 88.44 136 SER A C 1
ATOM 1028 O O . SER A 1 136 ? 5.679 -8.693 8.645 1.00 88.44 136 SER A O 1
ATOM 1030 N N . SER A 1 137 ? 5.794 -10.927 8.696 1.00 89.50 137 SER A N 1
ATOM 1031 C CA . SER A 1 137 ? 5.303 -11.107 7.323 1.00 89.50 137 SER A CA 1
ATOM 1032 C C . SER A 1 137 ? 3.912 -10.496 7.115 1.00 89.50 137 SER A C 1
ATOM 1034 O O . SER A 1 137 ? 3.628 -9.980 6.043 1.00 89.50 137 SER A O 1
ATOM 1036 N N . ALA A 1 138 ? 3.074 -10.467 8.155 1.00 88.44 138 ALA A N 1
ATOM 1037 C CA . ALA A 1 138 ? 1.730 -9.896 8.100 1.00 88.44 138 ALA A CA 1
ATOM 1038 C C . ALA A 1 138 ? 1.698 -8.371 7.873 1.00 88.44 138 ALA A C 1
ATOM 1040 O O . ALA A 1 138 ? 0.662 -7.858 7.453 1.00 88.44 138 ALA A O 1
ATOM 1041 N N . ALA A 1 139 ? 2.796 -7.653 8.141 1.00 90.81 139 ALA A N 1
ATOM 1042 C CA . ALA A 1 139 ? 2.919 -6.226 7.828 1.00 90.81 139 ALA A CA 1
ATOM 1043 C C . ALA A 1 139 ? 3.168 -5.960 6.330 1.00 90.81 139 ALA A C 1
ATOM 1045 O O . ALA A 1 139 ? 2.971 -4.842 5.866 1.00 90.81 139 ALA A O 1
ATOM 1046 N N . HIS A 1 140 ? 3.573 -6.986 5.576 1.00 93.56 140 HIS A N 1
ATOM 1047 C CA . HIS A 1 140 ? 3.926 -6.892 4.164 1.00 93.56 140 HIS A CA 1
ATOM 1048 C C . HIS A 1 140 ? 2.728 -7.325 3.313 1.00 93.56 140 HIS A C 1
ATOM 1050 O O . HIS A 1 140 ? 2.571 -8.502 2.990 1.00 93.56 140 HIS A O 1
ATOM 1056 N N . ILE A 1 141 ? 1.853 -6.379 2.971 1.00 92.38 141 ILE A N 1
ATOM 1057 C CA . ILE A 1 141 ? 0.630 -6.658 2.207 1.00 92.38 141 ILE A CA 1
ATOM 1058 C C . ILE A 1 141 ? 1.004 -6.837 0.728 1.00 92.38 141 ILE A C 1
ATOM 1060 O O . ILE A 1 141 ? 1.493 -5.878 0.134 1.00 92.38 141 ILE A O 1
ATOM 1064 N N . PRO A 1 142 ? 0.798 -8.010 0.105 1.00 92.00 142 PRO A N 1
ATOM 1065 C CA . PRO A 1 142 ? 1.171 -8.220 -1.293 1.00 92.00 142 PRO A CA 1
ATOM 1066 C C . PRO A 1 142 ? 0.400 -7.296 -2.244 1.00 92.00 142 PRO A C 1
ATOM 1068 O O . PRO A 1 142 ? -0.810 -7.116 -2.091 1.00 92.00 142 PRO A O 1
ATOM 1071 N N . ILE A 1 143 ? 1.096 -6.745 -3.238 1.00 92.06 143 ILE A N 1
ATOM 1072 C CA . ILE A 1 143 ? 0.531 -5.934 -4.329 1.00 92.06 143 ILE A CA 1
ATOM 1073 C C . ILE A 1 143 ? 1.099 -6.399 -5.678 1.00 92.06 143 ILE A C 1
ATOM 1075 O O . ILE A 1 143 ? 2.096 -7.123 -5.704 1.00 92.06 143 ILE A O 1
ATOM 1079 N N . ARG A 1 144 ? 0.461 -6.002 -6.783 1.00 86.69 144 ARG A N 1
ATOM 1080 C CA . ARG A 1 144 ? 0.868 -6.373 -8.145 1.00 86.69 144 ARG A CA 1
ATOM 1081 C C . ARG A 1 144 ? 1.971 -5.457 -8.677 1.00 86.69 144 ARG A C 1
ATOM 1083 O O . ARG A 1 144 ? 1.815 -4.214 -8.599 1.00 86.69 144 ARG A O 1
#

Sequence (144 aa):
MRNLNGTPTATEEGVLAFGSLPLWFIGGNAGATQAEASTKLLEQTGQVQSLGGGRTAVKQWLQGAGNLERGTLIQNIESAGFKRMSPKTSPVSVFERGGMRIRLDPPQSGTPFNHMHLEYGGNSYNIFLNPVNYKSSAAHIPIR

pLDDT: mean 70.47, std 24.31, range [29.88, 96.94]

Secondary structure (DSSP, 8-state):
----------------------GGGS---------TTSTTSSTTSS-----HHHHHHHHHHHHHGGGS-HHHHHHHHHHTTPEE-S-TT-SSEEEEETTEEEEEE--BTTB-S-EEEEEETTEEE-TTS-EE-TTSGGGSEE--